Protein AF-A0A2U3L579-F1 (afdb_monomer)

Sequence (54 aa):
MQGCSNKEIAGQLNISPRTVKQHLRTLFLRAGIREGRKRVKLAIAMFTKEEAQS

Radius of gyration: 12.17 Å; Cα contacts (8 Å, |Δi|>4): 19; chains: 1; bounding box: 22×27×26 Å

Secondary structure (DSSP, 8-state):
--PPPHHHHHHHHTS-HHHHHHHHHHHHHHTT--SHHHHHHHHHHHHHHHHTT-

Nearest PDB structures (foldseek):
  4wul-assembly1_A  TM=7.989E-01  e=5.250E-02  unclassified
  4wul-assembly1_B  TM=7.902E-01  e=6.080E-02  unclassified
  4wsz-assembly1_B  TM=7.863E-01  e=6.543E-02  unclassified
  1l3l-assembly2_C  TM=7.325E-01  e=3.536E-01  Agrobacterium tumefaciens
  8dq1-assembly1_D  TM=8.319E-01  e=4.742E-01  Pseudomonas aeruginosa

Foldseek 3Di:
DDDDDLVVVCVVVVHDSVVSVVVLVVVCVVVVHPDDVVSVVVVVVVVVVVVVVD

pLDDT: mean 76.63, std 12.64, range [48.06, 91.94]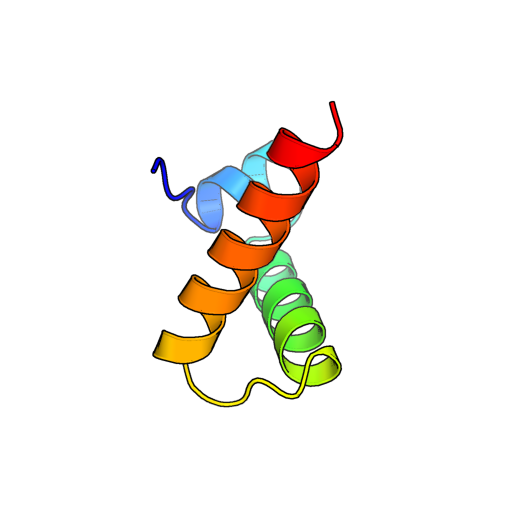

Organism: NCBI:txid2042962

Structure (mmCIF, N/CA/C/O backbone):
data_AF-A0A2U3L579-F1
#
_entry.id   AF-A0A2U3L579-F1
#
loop_
_atom_site.group_PDB
_atom_site.id
_atom_site.type_symbol
_atom_site.label_atom_id
_atom_site.label_alt_id
_atom_site.label_comp_id
_atom_site.label_asym_id
_atom_site.label_entity_id
_atom_site.label_seq_id
_atom_site.pdbx_PDB_ins_code
_atom_site.Cartn_x
_atom_site.Cartn_y
_atom_site.Cartn_z
_atom_site.occupancy
_atom_site.B_iso_or_equiv
_atom_site.auth_seq_id
_atom_site.auth_comp_id
_atom_site.auth_asym_id
_atom_site.auth_atom_id
_atom_site.pdbx_PDB_model_num
ATOM 1 N N . MET A 1 1 ? 6.842 13.625 -0.148 1.00 50.38 1 MET A N 1
ATOM 2 C CA . MET A 1 1 ? 5.906 12.481 -0.219 1.00 50.38 1 MET A CA 1
ATOM 3 C C . MET A 1 1 ? 5.644 11.983 1.182 1.00 50.38 1 MET A C 1
ATOM 5 O O . MET A 1 1 ? 6.578 11.513 1.821 1.00 50.38 1 MET A O 1
ATOM 9 N N . GLN A 1 2 ? 4.418 12.126 1.673 1.00 60.66 2 GLN A N 1
ATOM 10 C CA . GLN A 1 2 ? 4.050 11.614 2.988 1.00 60.66 2 GLN A CA 1
ATOM 11 C C . GLN A 1 2 ? 3.543 10.183 2.805 1.00 60.66 2 GLN A C 1
ATOM 13 O O . GLN A 1 2 ? 2.504 9.955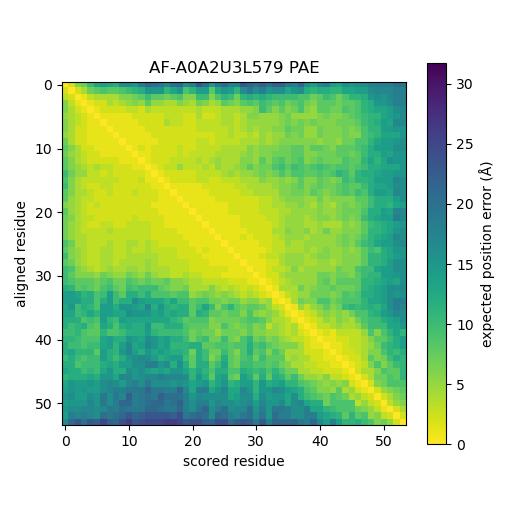 2.195 1.00 60.66 2 GLN A O 1
ATOM 18 N N . GLY A 1 3 ? 4.338 9.200 3.226 1.00 70.12 3 GLY A N 1
ATOM 19 C CA . GLY A 1 3 ? 3.863 7.823 3.307 1.00 70.12 3 GLY A CA 1
ATOM 20 C C . GLY A 1 3 ? 3.009 7.665 4.560 1.00 70.12 3 GLY A C 1
ATOM 21 O O . GLY A 1 3 ? 3.462 8.030 5.639 1.00 70.12 3 GLY A O 1
ATOM 22 N N . CYS A 1 4 ? 1.807 7.108 4.431 1.00 77.75 4 CYS A N 1
ATOM 23 C CA . CYS A 1 4 ? 0.979 6.752 5.584 1.00 77.75 4 CYS A CA 1
ATOM 24 C C . CYS A 1 4 ? 1.308 5.334 6.057 1.00 77.75 4 CYS A C 1
ATOM 26 O O . CYS A 1 4 ? 1.488 4.414 5.251 1.00 77.75 4 CYS A O 1
ATOM 28 N N . SER A 1 5 ? 1.341 5.121 7.370 1.00 84.38 5 SER A N 1
ATOM 29 C CA . SER A 1 5 ? 1.478 3.768 7.912 1.00 84.38 5 SER A CA 1
ATOM 30 C C . SER A 1 5 ? 0.192 2.956 7.734 1.00 84.38 5 SER A C 1
ATOM 32 O O . SER A 1 5 ? -0.912 3.486 7.811 1.00 84.38 5 SER A O 1
ATOM 34 N N . ASN A 1 6 ? 0.302 1.625 7.627 1.00 83.31 6 ASN A N 1
ATOM 35 C CA . ASN A 1 6 ? -0.871 0.729 7.583 1.00 83.31 6 ASN A CA 1
ATOM 36 C C . ASN A 1 6 ? -1.820 0.913 8.783 1.00 83.31 6 ASN A C 1
ATOM 38 O O . ASN A 1 6 ? -3.004 0.614 8.673 1.00 83.31 6 ASN A O 1
ATOM 42 N N . LYS A 1 7 ? -1.299 1.376 9.928 1.00 85.31 7 LYS A N 1
ATOM 43 C CA . LYS A 1 7 ? -2.086 1.705 11.124 1.00 85.31 7 LYS A CA 1
ATOM 44 C C . LYS A 1 7 ? -2.913 2.981 10.938 1.00 85.31 7 LYS A C 1
ATOM 46 O O . LYS A 1 7 ? -4.054 3.021 11.377 1.00 85.31 7 LYS A O 1
ATOM 51 N N . GLU A 1 8 ? -2.361 3.989 10.274 1.00 87.56 8 GLU A N 1
ATOM 52 C CA . GLU A 1 8 ? -3.076 5.233 9.972 1.00 87.56 8 GLU A CA 1
ATOM 53 C C . GLU A 1 8 ? -4.146 4.999 8.911 1.00 87.56 8 GLU A C 1
ATOM 55 O O . GLU A 1 8 ? -5.288 5.396 9.100 1.00 87.56 8 GLU A O 1
ATOM 60 N N . ILE A 1 9 ? -3.810 4.251 7.856 1.00 86.25 9 ILE A N 1
ATOM 61 C CA . ILE A 1 9 ? -4.762 3.844 6.813 1.00 86.25 9 ILE A CA 1
ATOM 62 C C . ILE A 1 9 ? -5.918 3.040 7.429 1.00 86.25 9 ILE A C 1
ATOM 64 O O . ILE A 1 9 ? -7.081 3.267 7.109 1.00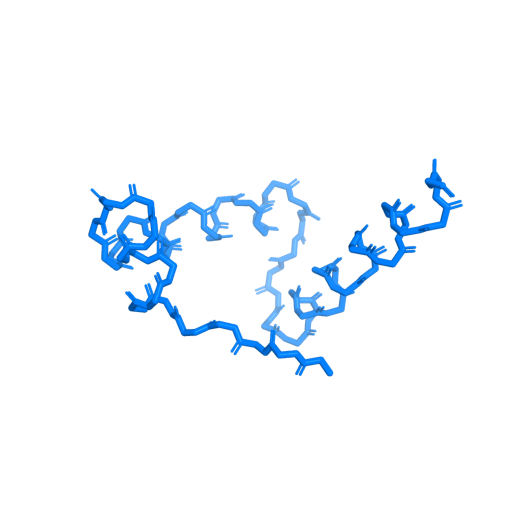 86.25 9 ILE A O 1
ATOM 68 N N . ALA A 1 10 ? -5.605 2.124 8.352 1.00 89.31 10 ALA A N 1
ATOM 69 C CA . ALA A 1 10 ? -6.600 1.373 9.115 1.00 89.31 10 ALA A CA 1
ATOM 70 C C . ALA A 1 10 ? -7.523 2.289 9.933 1.00 89.31 10 ALA A C 1
ATOM 72 O O . ALA A 1 10 ? -8.735 2.087 9.922 1.00 89.31 10 ALA A O 1
ATOM 73 N N . GLY A 1 11 ? -6.961 3.301 10.602 1.00 91.12 11 GLY A N 1
ATOM 74 C CA . GLY A 1 11 ? -7.724 4.286 11.368 1.00 91.12 11 GLY A CA 1
ATOM 75 C C . GLY A 1 11 ? -8.634 5.151 10.494 1.00 91.12 11 GLY A C 1
ATOM 76 O O . GLY A 1 11 ? -9.797 5.332 10.831 1.00 91.12 11 GLY A O 1
ATOM 77 N N . GLN A 1 12 ? -8.143 5.620 9.344 1.00 89.19 12 GLN A N 1
ATOM 78 C CA . GLN A 1 12 ? -8.930 6.421 8.398 1.00 89.19 12 GLN A CA 1
ATOM 79 C C . GLN A 1 12 ? -10.087 5.623 7.782 1.00 89.19 12 GLN A C 1
ATOM 81 O O . GLN A 1 12 ? -11.191 6.137 7.635 1.00 89.19 12 GLN A O 1
ATOM 86 N N . LEU A 1 13 ? -9.847 4.352 7.450 1.00 87.00 13 LEU A N 1
ATOM 87 C CA . LEU A 1 13 ? -10.831 3.481 6.803 1.00 87.00 13 LEU A CA 1
ATOM 88 C C . LEU A 1 13 ? -11.692 2.678 7.796 1.00 87.00 13 LEU A C 1
ATOM 90 O O . LEU A 1 13 ? -12.547 1.917 7.355 1.00 87.00 13 LEU A O 1
ATOM 94 N N . ASN A 1 14 ? -11.475 2.809 9.112 1.00 90.25 14 ASN A N 1
ATOM 95 C CA . ASN A 1 14 ? -12.130 2.003 10.157 1.00 90.25 14 ASN A CA 1
ATOM 96 C C . ASN A 1 14 ? -12.049 0.479 9.913 1.00 90.25 14 ASN A C 1
ATOM 98 O O . ASN A 1 14 ? -12.961 -0.281 10.236 1.00 90.25 14 ASN A O 1
ATOM 102 N N . ILE A 1 15 ? -10.934 0.006 9.351 1.00 91.94 15 ILE A N 1
ATOM 103 C CA . ILE A 1 15 ? -10.685 -1.420 9.093 1.00 91.94 15 ILE A CA 1
ATOM 104 C C . ILE A 1 15 ? -9.455 -1.899 9.850 1.00 91.94 15 ILE A C 1
ATOM 106 O O . ILE A 1 15 ? -8.578 -1.130 10.225 1.00 91.94 15 ILE A O 1
ATOM 110 N N . SER A 1 16 ? -9.335 -3.211 10.038 1.00 91.50 16 SER A N 1
ATOM 111 C CA . SER A 1 16 ? -8.144 -3.771 10.675 1.00 91.50 16 SER A CA 1
ATOM 112 C C . SER A 1 16 ? -6.884 -3.565 9.814 1.00 91.50 16 SER A C 1
ATOM 114 O O . SER A 1 16 ? -6.932 -3.745 8.594 1.00 91.50 16 SER A O 1
ATOM 116 N N . PRO A 1 17 ? -5.700 -3.332 10.415 1.00 89.12 17 PRO A N 1
ATOM 117 C CA . PRO A 1 17 ? -4.438 -3.216 9.671 1.00 89.12 17 PRO A CA 1
ATOM 118 C C . PRO A 1 17 ? -4.076 -4.498 8.900 1.00 89.12 17 PRO A C 1
ATOM 120 O O . PRO A 1 17 ? -3.329 -4.460 7.923 1.00 89.12 17 PRO A O 1
ATOM 123 N N . ARG A 1 18 ? -4.621 -5.653 9.307 1.00 90.69 18 ARG A N 1
ATOM 124 C CA . ARG A 1 18 ? -4.553 -6.908 8.539 1.00 90.69 18 ARG A CA 1
ATOM 125 C C . ARG A 1 18 ? -5.314 -6.804 7.214 1.00 90.69 18 ARG A C 1
ATOM 127 O O . ARG A 1 18 ? -4.777 -7.203 6.184 1.00 90.69 18 ARG A O 1
ATOM 134 N N . THR A 1 19 ? -6.511 -6.224 7.244 1.00 89.81 19 THR A N 1
ATOM 135 C CA . THR A 1 19 ? -7.362 -5.977 6.073 1.00 89.81 19 THR A CA 1
ATOM 136 C C . THR A 1 19 ? -6.691 -5.005 5.108 1.00 89.81 19 THR A C 1
ATOM 138 O 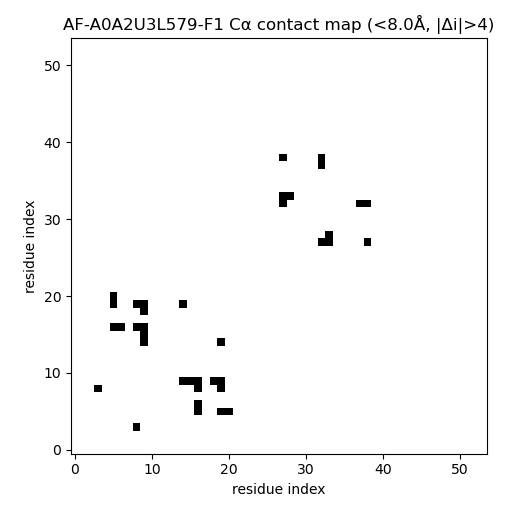O . THR A 1 19 ? -6.634 -5.282 3.913 1.00 89.81 19 THR A O 1
ATOM 141 N N . VAL A 1 20 ? -6.053 -3.947 5.627 1.00 89.12 20 VAL A N 1
ATOM 142 C CA . VAL A 1 20 ? -5.232 -3.024 4.821 1.00 89.12 20 VAL A CA 1
ATOM 143 C C . VAL A 1 20 ? -4.147 -3.783 4.050 1.00 89.12 20 VAL A C 1
ATOM 145 O O . VAL A 1 20 ? -4.053 -3.662 2.829 1.00 89.12 20 VAL A O 1
ATOM 148 N N . LYS A 1 21 ? -3.360 -4.639 4.725 1.00 87.19 21 LYS A N 1
ATOM 149 C CA . LYS A 1 21 ? -2.321 -5.447 4.055 1.00 87.19 21 LYS A CA 1
ATOM 150 C C . LYS A 1 21 ? -2.900 -6.369 2.982 1.00 87.19 21 LYS A C 1
ATOM 152 O O . LYS A 1 21 ? -2.275 -6.543 1.937 1.00 87.19 21 LYS A O 1
ATOM 157 N N . GLN A 1 22 ? -4.060 -6.973 3.236 1.00 90.50 22 GLN A N 1
ATOM 158 C CA . GLN A 1 22 ? -4.717 -7.864 2.283 1.00 90.50 22 GLN A CA 1
ATOM 159 C C . GLN A 1 22 ? -5.190 -7.103 1.041 1.00 90.50 22 GLN A C 1
ATOM 161 O O . GLN A 1 22 ? -4.907 -7.540 -0.073 1.00 90.50 22 GLN A O 1
ATOM 166 N N . HIS A 1 23 ? -5.835 -5.950 1.214 1.00 87.69 23 HIS A N 1
ATOM 167 C CA . HIS A 1 23 ? -6.266 -5.107 0.101 1.00 87.69 23 HIS A CA 1
ATOM 168 C C . HIS A 1 23 ? -5.086 -4.609 -0.728 1.00 87.69 23 HIS A C 1
ATOM 170 O O . HIS A 1 23 ? -5.093 -4.781 -1.945 1.00 87.69 23 HIS A O 1
ATOM 176 N N . LEU A 1 24 ? -4.031 -4.106 -0.081 1.00 84.56 24 LEU A N 1
ATOM 177 C CA . LEU A 1 24 ? -2.808 -3.696 -0.769 1.00 84.56 24 LEU A CA 1
ATOM 178 C C . LEU A 1 24 ? -2.175 -4.865 -1.534 1.00 84.56 24 LEU A C 1
ATOM 180 O O . LEU A 1 24 ? -1.801 -4.716 -2.695 1.00 84.56 24 LEU A O 1
ATOM 184 N N . ARG A 1 25 ? -2.094 -6.058 -0.930 1.00 85.38 25 ARG A N 1
ATOM 185 C CA . ARG A 1 25 ? -1.586 -7.259 -1.610 1.00 85.38 25 ARG A CA 1
ATOM 186 C C . ARG A 1 25 ? -2.405 -7.581 -2.859 1.00 85.38 25 ARG A C 1
ATOM 188 O O . ARG A 1 25 ? -1.807 -7.818 -3.904 1.00 85.38 25 ARG A O 1
ATOM 195 N N . THR A 1 26 ? -3.732 -7.576 -2.768 1.00 87.69 26 THR A N 1
ATOM 196 C CA . THR A 1 26 ? -4.614 -7.825 -3.917 1.00 87.69 26 THR A CA 1
ATOM 197 C C . THR A 1 26 ? -4.448 -6.757 -4.994 1.00 87.69 26 THR A C 1
ATOM 199 O O . THR A 1 26 ? -4.332 -7.108 -6.163 1.00 87.69 26 THR A O 1
ATOM 202 N N . LEU A 1 27 ? -4.367 -5.479 -4.619 1.00 84.69 27 LEU A N 1
ATOM 203 C CA . LEU A 1 27 ? -4.141 -4.365 -5.542 1.00 84.69 27 LEU A CA 1
ATOM 204 C C . LEU A 1 27 ? -2.832 -4.551 -6.327 1.00 84.69 27 LEU A C 1
ATOM 206 O O . LEU A 1 27 ? -2.835 -4.542 -7.556 1.00 84.69 27 LEU A O 1
ATOM 210 N N . PHE A 1 28 ? -1.722 -4.811 -5.629 1.00 83.56 28 PHE A N 1
ATOM 211 C CA . PHE A 1 28 ? -0.423 -5.023 -6.270 1.00 83.56 28 PHE A CA 1
ATOM 212 C C . PHE A 1 28 ? -0.392 -6.283 -7.134 1.00 83.56 28 PHE A C 1
ATOM 214 O O . PHE A 1 28 ? 0.186 -6.258 -8.215 1.00 83.56 28 PHE A O 1
ATOM 221 N N . LEU A 1 29 ? -1.036 -7.368 -6.697 1.00 84.88 29 LEU A N 1
ATOM 222 C CA . LEU A 1 29 ? -1.144 -8.592 -7.492 1.00 84.88 29 LEU A CA 1
ATOM 223 C C . LEU A 1 29 ? -1.967 -8.380 -8.766 1.00 84.88 29 LEU A C 1
ATOM 225 O O . LEU A 1 29 ? -1.538 -8.826 -9.827 1.00 84.88 29 LEU A O 1
ATOM 229 N N . ARG A 1 30 ? -3.103 -7.674 -8.683 1.00 82.94 30 ARG A N 1
ATOM 230 C CA . ARG A 1 30 ? -3.933 -7.325 -9.850 1.00 82.94 30 ARG A CA 1
ATOM 231 C C . ARG A 1 30 ? -3.190 -6.425 -10.833 1.00 82.94 30 ARG A C 1
ATOM 233 O O . ARG A 1 30 ? -3.383 -6.562 -12.031 1.00 82.94 30 ARG A O 1
ATOM 240 N N . ALA A 1 31 ? -2.301 -5.570 -10.335 1.00 79.38 31 ALA A N 1
ATOM 241 C CA . ALA A 1 31 ? -1.403 -4.771 -11.162 1.00 79.38 31 ALA A CA 1
ATOM 242 C C . ALA A 1 31 ? -0.178 -5.553 -11.695 1.00 79.38 31 ALA A C 1
ATOM 244 O O . ALA A 1 31 ? 0.695 -4.964 -12.325 1.00 79.38 31 ALA A O 1
ATOM 245 N N . GLY A 1 32 ? -0.061 -6.860 -11.420 1.00 82.31 32 GLY A N 1
ATOM 246 C CA . GLY A 1 32 ? 1.066 -7.694 -11.858 1.00 82.31 32 GLY A CA 1
ATOM 247 C C . GLY A 1 32 ? 2.366 -7.488 -11.065 1.00 82.31 32 GLY A C 1
ATOM 248 O O . GLY A 1 32 ? 3.420 -8.003 -11.442 1.00 82.31 32 GLY A O 1
ATOM 249 N N . ILE A 1 33 ? 2.327 -6.764 -9.944 1.00 80.69 33 ILE A N 1
ATOM 250 C CA . ILE A 1 33 ? 3.509 -6.354 -9.181 1.00 80.69 33 ILE A CA 1
ATOM 251 C C . ILE A 1 33 ? 3.797 -7.323 -8.035 1.00 80.69 33 ILE A C 1
ATOM 253 O O . ILE A 1 33 ? 3.179 -7.294 -6.966 1.00 80.69 33 ILE A O 1
ATOM 257 N N . ARG A 1 34 ? 4.827 -8.148 -8.228 1.00 76.88 34 ARG A N 1
ATOM 258 C CA . ARG A 1 34 ? 5.287 -9.121 -7.224 1.00 76.88 34 ARG A CA 1
ATOM 259 C C . ARG A 1 34 ? 6.385 -8.576 -6.303 1.00 76.88 34 ARG A C 1
ATOM 261 O O . ARG A 1 34 ? 6.435 -8.964 -5.140 1.00 76.88 34 ARG A O 1
ATOM 268 N N . GLU A 1 35 ? 7.199 -7.627 -6.772 1.00 75.44 35 GLU A N 1
ATOM 269 C CA . GLU A 1 35 ? 8.351 -7.098 -6.024 1.00 75.44 35 GLU A CA 1
ATOM 270 C C . GLU A 1 35 ? 8.042 -5.838 -5.202 1.00 75.44 35 GLU A C 1
ATOM 272 O O . GLU A 1 35 ? 7.408 -4.900 -5.687 1.00 75.44 35 GLU A O 1
ATOM 277 N N . GLY A 1 36 ? 8.569 -5.771 -3.973 1.00 66.81 36 GLY A N 1
ATOM 278 C CA . GLY A 1 36 ? 8.299 -4.691 -3.015 1.00 66.81 36 GLY A CA 1
ATOM 279 C C . GLY A 1 36 ? 8.666 -3.283 -3.505 1.00 66.81 36 GLY A C 1
ATOM 280 O O . GLY A 1 36 ? 7.856 -2.369 -3.383 1.00 66.81 36 GLY A O 1
ATOM 281 N N . ARG A 1 37 ? 9.838 -3.098 -4.132 1.00 69.88 37 ARG A N 1
ATOM 282 C CA . ARG A 1 37 ? 10.279 -1.784 -4.654 1.00 69.88 37 ARG A CA 1
ATOM 283 C C . ARG A 1 37 ? 9.423 -1.270 -5.819 1.00 69.88 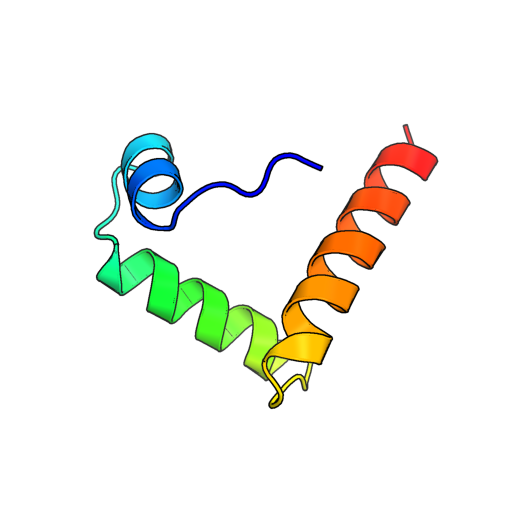37 ARG A C 1
ATOM 285 O O . ARG A 1 37 ? 9.260 -0.062 -5.972 1.00 69.88 37 ARG A O 1
ATOM 292 N N . LYS A 1 38 ? 8.843 -2.168 -6.623 1.00 71.12 38 LYS A N 1
ATOM 293 C CA . LYS A 1 38 ? 7.961 -1.803 -7.747 1.00 71.12 38 LYS A CA 1
ATOM 294 C C . LYS A 1 38 ? 6.591 -1.301 -7.268 1.00 71.12 38 LYS A C 1
ATOM 296 O O . LYS A 1 38 ? 5.987 -0.474 -7.941 1.00 71.12 38 LYS A O 1
ATOM 301 N N . ARG A 1 39 ? 6.137 -1.726 -6.081 1.00 72.88 39 ARG A N 1
ATOM 302 C CA . ARG A 1 39 ? 4.865 -1.287 -5.471 1.00 72.88 39 ARG A CA 1
ATOM 303 C C . ARG A 1 39 ? 4.845 0.207 -5.167 1.00 72.88 39 ARG A C 1
ATOM 305 O O . ARG A 1 39 ? 3.870 0.878 -5.479 1.00 72.88 39 ARG A O 1
ATOM 312 N N . VAL A 1 40 ? 5.946 0.717 -4.611 1.00 71.19 40 VAL A N 1
ATOM 313 C CA . VAL A 1 40 ? 6.106 2.145 -4.302 1.00 71.19 40 VAL A CA 1
ATOM 314 C C . VAL A 1 40 ? 6.093 2.963 -5.593 1.00 71.19 40 VAL A C 1
ATOM 316 O O . VAL A 1 40 ? 5.361 3.936 -5.684 1.00 71.19 40 VAL A O 1
ATOM 319 N N . LYS A 1 41 ? 6.809 2.519 -6.635 1.00 68.50 41 LYS A N 1
ATOM 320 C CA . LYS A 1 41 ? 6.812 3.203 -7.939 1.00 68.50 41 LYS A CA 1
ATOM 321 C C . LYS A 1 41 ? 5.427 3.277 -8.589 1.00 68.50 41 LYS A C 1
ATOM 323 O O . LYS A 1 41 ? 5.109 4.314 -9.155 1.00 68.50 41 LYS A O 1
ATOM 328 N N . LEU A 1 42 ? 4.610 2.221 -8.498 1.00 69.69 42 LEU A N 1
ATOM 329 C CA . LEU A 1 42 ? 3.242 2.252 -9.033 1.00 69.69 42 LEU A CA 1
ATOM 330 C C . LEU A 1 42 ? 2.355 3.233 -8.268 1.00 69.69 42 LEU A C 1
ATOM 332 O O . LEU A 1 42 ? 1.685 4.041 -8.899 1.00 69.69 42 LEU A O 1
ATOM 336 N N . ALA A 1 43 ? 2.358 3.165 -6.934 1.00 70.44 43 ALA A N 1
ATOM 337 C CA . ALA A 1 43 ? 1.558 4.069 -6.109 1.00 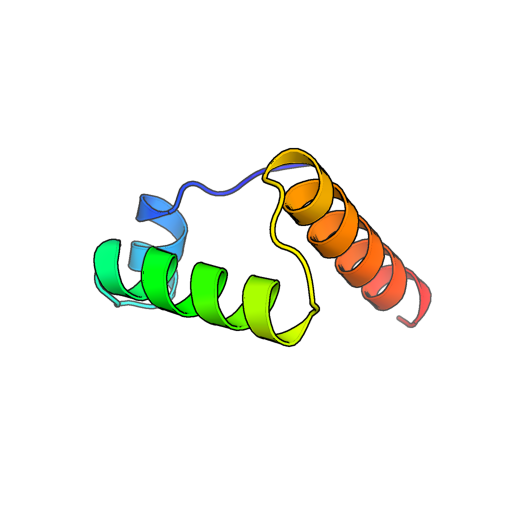70.44 43 ALA A CA 1
ATOM 338 C C . ALA A 1 43 ? 1.912 5.534 -6.403 1.00 70.44 43 ALA A C 1
ATOM 340 O O . ALA A 1 43 ? 1.030 6.365 -6.576 1.00 70.44 43 ALA A O 1
ATOM 341 N N . ILE A 1 44 ? 3.208 5.816 -6.559 1.00 69.75 44 ILE A N 1
ATOM 342 C CA . ILE A 1 44 ? 3.708 7.126 -6.966 1.00 69.75 44 ILE A CA 1
ATOM 343 C C . ILE A 1 44 ? 3.200 7.503 -8.361 1.00 69.75 44 ILE A C 1
ATOM 345 O O . ILE A 1 44 ? 2.630 8.576 -8.527 1.00 69.75 44 ILE A O 1
ATOM 349 N N . ALA A 1 45 ? 3.373 6.635 -9.361 1.00 65.88 45 ALA A N 1
ATOM 350 C CA . ALA A 1 45 ? 2.982 6.927 -10.739 1.00 65.88 45 ALA A CA 1
ATOM 351 C C . ALA A 1 45 ? 1.469 7.159 -10.896 1.00 65.88 45 ALA A C 1
ATOM 353 O O . ALA A 1 45 ? 1.075 8.036 -11.657 1.00 65.88 45 ALA A O 1
ATOM 354 N N . MET A 1 46 ? 0.630 6.406 -10.175 1.00 69.19 46 MET A N 1
ATOM 355 C CA . MET A 1 46 ? -0.825 6.600 -10.176 1.00 69.19 46 MET A CA 1
ATOM 356 C C . MET A 1 46 ? -1.215 7.934 -9.540 1.00 69.19 46 MET A C 1
ATOM 358 O O . MET A 1 46 ? -1.940 8.698 -10.164 1.00 69.19 46 MET A O 1
ATOM 362 N N . PHE A 1 47 ? -0.647 8.260 -8.377 1.00 64.38 47 PHE A N 1
ATOM 363 C CA . PHE A 1 47 ? -0.920 9.529 -7.702 1.00 64.38 47 PHE A CA 1
ATOM 364 C C . PHE A 1 47 ? -0.481 10.731 -8.551 1.00 64.38 47 PHE A C 1
ATOM 366 O O . PHE A 1 47 ? -1.219 11.689 -8.720 1.00 64.38 47 PHE A O 1
ATOM 373 N N . THR A 1 48 ? 0.689 10.644 -9.192 1.00 59.50 48 THR A N 1
ATOM 374 C CA . THR A 1 48 ? 1.189 11.718 -10.075 1.00 59.50 48 THR A CA 1
ATOM 375 C C . THR A 1 48 ? 0.316 11.899 -11.324 1.00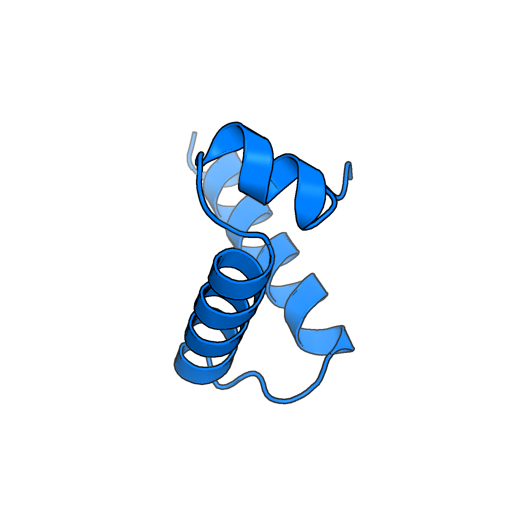 59.50 48 THR A C 1
ATOM 377 O O . THR A 1 48 ? 0.284 12.980 -11.904 1.00 59.50 48 THR A O 1
ATOM 380 N N . LYS A 1 49 ? -0.386 10.845 -11.762 1.00 56.59 49 LYS A N 1
ATOM 381 C CA . LYS A 1 49 ? -1.310 10.907 -12.899 1.00 56.59 49 LYS A CA 1
ATOM 382 C C . LYS A 1 49 ? -2.650 11.537 -12.504 1.00 56.59 49 LYS A C 1
ATOM 384 O O . LYS A 1 49 ? -3.213 12.236 -13.334 1.00 56.59 49 LYS A O 1
ATOM 389 N N . GLU A 1 50 ? -3.129 11.326 -11.276 1.00 55.72 50 GLU A N 1
ATOM 390 C CA . GLU A 1 50 ? -4.349 11.975 -10.765 1.00 55.72 50 GLU A CA 1
ATOM 391 C C . GLU A 1 50 ? -4.156 13.489 -10.572 1.00 55.72 50 GLU A C 1
ATOM 393 O O . GLU A 1 50 ? -4.994 14.262 -11.022 1.00 55.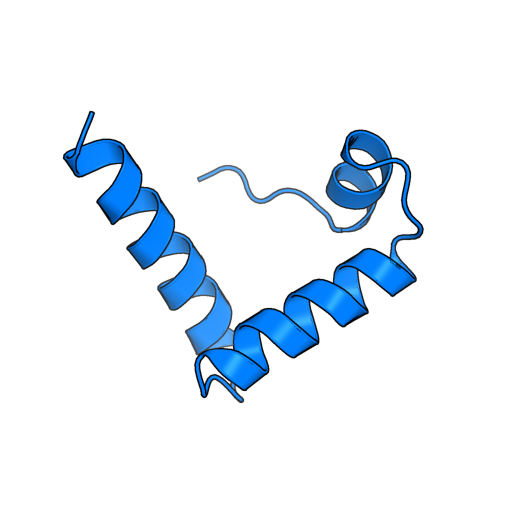72 50 GLU A O 1
ATOM 398 N N . GLU A 1 51 ? -3.010 13.928 -10.040 1.00 53.03 51 GLU A N 1
ATOM 399 C CA . GLU A 1 51 ? -2.688 15.360 -9.878 1.00 53.03 51 GLU A CA 1
ATOM 400 C C . GLU A 1 51 ? -2.529 16.096 -11.225 1.00 53.03 51 GLU A C 1
ATOM 402 O O . GLU A 1 51 ? -2.780 17.290 -11.321 1.00 53.03 51 GLU A O 1
ATOM 407 N N . ALA A 1 52 ? -2.117 15.388 -12.284 1.00 55.78 52 ALA A N 1
ATOM 408 C CA . ALA A 1 52 ? -1.938 15.957 -13.623 1.00 55.78 52 ALA A CA 1
ATOM 409 C C . ALA A 1 52 ? -3.242 16.046 -14.442 1.00 55.78 52 ALA A C 1
ATOM 411 O O . ALA A 1 52 ? -3.216 16.533 -15.573 1.00 55.78 52 ALA A O 1
ATOM 412 N N . GLN A 1 53 ? -4.358 15.531 -13.916 1.00 51.31 53 GLN A N 1
ATOM 413 C CA . GLN A 1 53 ? -5.675 15.577 -14.562 1.00 51.31 53 GLN A CA 1
ATOM 414 C C . GLN A 1 53 ? -6.687 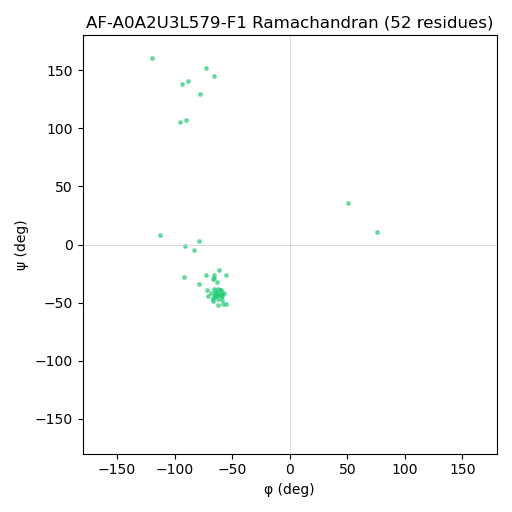16.468 -13.818 1.00 51.31 53 GLN A C 1
ATOM 416 O O . GLN A 1 53 ? -7.858 16.463 -14.200 1.00 51.31 53 GLN A O 1
ATOM 421 N N . SER A 1 54 ? -6.249 17.222 -12.800 1.00 48.06 54 SER A N 1
ATOM 422 C CA . SER A 1 54 ? -7.069 18.193 -12.062 1.00 48.06 54 SER A CA 1
ATOM 423 C C . SER A 1 54 ? -6.733 19.642 -12.399 1.00 48.06 54 SER A C 1
ATOM 425 O O . SER A 1 54 ? -5.621 19.910 -12.903 1.00 48.06 54 SER A O 1
#

Solvent-accessible surface area (backbone atoms only — not comparable to full-atom values): 3275 Å² total; per-residue (Å²): 134,88,81,78,51,56,64,54,54,11,61,76,67,77,45,54,48,67,54,47,53,50,51,53,50,50,53,35,51,76,70,70,46,85,53,74,76,58,48,55,52,49,56,51,55,54,54,58,51,55,65,73,73,108

Mean predicted aligned error: 7.77 Å

InterPro domains:
  IPR000792 Transcription regulator LuxR, C-terminal [PF00196] (1-31)
  IPR000792 Transcription regulator LuxR, C-terminal [PR00038] (3-19)
  IPR000792 Transcription regulator LuxR, C-terminal [PR00038] (19-31)
  IPR000792 Transcription regulator LuxR, C-terminal [PS50043] (1-47)
  IPR016032 Signal transduction response regulator, C-terminal effector [SSF46894] (2-44)
  IPR036388 Winged helix-like DNA-binding domain superfamily [G3DSA:1.10.10.10] (1-52)